Protein AF-A0A969M778-F1 (afdb_monomer_lite)

Secondary structure (DSSP, 8-state):
----------HHHHHHHHHHHHHHHHHHHHHHHHHTTT----HHHHHHHHHH--EEEEEETTEEEEEEPPPPHHHHHHHHHTTPPPPPSEEESSPPPPPPPPPPP----PPP--PPP------------

Foldseek 3Di:
DDPDPPPPCDVVNVVVVVVVVVVVVVVVVLVCQLCVVPNDDDPVVLVVLVVQFDWDWDQDPNWIKTATDDRDPSRVSSCVSNVHDDDDRMDTPDDPDDDPDDDPDPDPPDDDDDDDDDDDDDDDDDDDD

pLDDT: mean 79.68, std 16.2, range [39.97, 97.69]

Structure (mmCIF, N/CA/C/O backbone):
data_AF-A0A969M778-F1
#
_entry.id   AF-A0A969M778-F1
#
loop_
_atom_site.group_PDB
_atom_site.id
_atom_site.type_symbol
_atom_site.label_atom_id
_atom_site.label_alt_id
_atom_site.label_comp_id
_atom_site.label_asym_id
_atom_site.label_entity_id
_atom_site.label_seq_id
_atom_site.pdbx_PDB_ins_code
_atom_site.Cartn_x
_atom_site.Cartn_y
_atom_site.Cartn_z
_atom_site.occupancy
_atom_site.B_iso_or_equiv
_atom_site.auth_seq_id
_atom_site.auth_comp_id
_atom_site.auth_asym_id
_atom_site.auth_atom_id
_atom_site.pdbx_PDB_model_num
ATOM 1 N N . MET A 1 1 ? -42.334 -8.317 34.588 1.00 42.88 1 MET A N 1
ATOM 2 C CA . MET A 1 1 ? -41.652 -7.990 33.316 1.00 42.88 1 MET A CA 1
ATOM 3 C C . MET A 1 1 ? -40.273 -8.629 33.339 1.00 42.88 1 MET A C 1
ATOM 5 O O . MET A 1 1 ? -39.453 -8.240 34.156 1.00 42.88 1 MET A O 1
ATOM 9 N N . ARG A 1 2 ? -40.055 -9.685 32.548 1.00 50.56 2 ARG A N 1
ATOM 10 C CA . ARG A 1 2 ? -38.805 -10.459 32.528 1.00 50.56 2 ARG A CA 1
ATOM 11 C C . ARG A 1 2 ? -38.046 -10.032 31.272 1.00 50.56 2 ARG A C 1
ATOM 13 O O . ARG A 1 2 ? -38.371 -10.489 30.180 1.00 50.56 2 ARG A O 1
ATOM 20 N N . THR A 1 3 ? -37.128 -9.079 31.407 1.00 59.47 3 THR A N 1
ATOM 21 C CA . THR A 1 3 ? -36.218 -8.705 30.321 1.00 59.47 3 THR A CA 1
ATOM 22 C C . THR A 1 3 ? -35.378 -9.936 29.995 1.00 59.47 3 THR A C 1
ATOM 24 O O . THR A 1 3 ? -34.666 -10.459 30.849 1.00 59.47 3 THR A O 1
ATOM 27 N N . ARG A 1 4 ? -35.533 -10.488 28.787 1.00 58.09 4 ARG A N 1
ATOM 28 C CA . ARG A 1 4 ? -34.652 -11.565 28.328 1.00 58.09 4 ARG A CA 1
ATOM 29 C C . ARG A 1 4 ? -33.283 -10.933 28.068 1.00 58.09 4 ARG A C 1
ATOM 31 O O . ARG A 1 4 ? -33.221 -10.012 27.255 1.00 58.09 4 ARG A O 1
ATOM 38 N N . PRO A 1 5 ? -32.210 -11.362 28.748 1.00 60.97 5 PRO A N 1
ATOM 39 C CA . PRO A 1 5 ? -30.891 -10.824 28.471 1.00 60.97 5 PRO A CA 1
ATOM 40 C C . PRO A 1 5 ? -30.470 -11.237 27.056 1.00 60.97 5 PRO A C 1
ATOM 42 O O . PRO A 1 5 ? -30.534 -12.413 26.691 1.00 60.97 5 PRO A O 1
ATOM 45 N N . ILE A 1 6 ? -30.084 -10.256 26.243 1.00 60.16 6 ILE A N 1
ATOM 46 C CA . ILE A 1 6 ? -29.630 -10.464 24.866 1.00 60.16 6 ILE A CA 1
ATOM 47 C C . ILE A 1 6 ? -28.182 -10.969 24.929 1.00 60.16 6 ILE A C 1
ATOM 49 O O . ILE A 1 6 ? -27.234 -10.200 24.816 1.00 60.16 6 ILE A O 1
ATOM 53 N N . PHE A 1 7 ? -27.998 -12.271 25.142 1.00 58.91 7 PHE A N 1
ATOM 54 C CA . PHE A 1 7 ? -26.690 -12.933 25.059 1.00 58.91 7 PHE A CA 1
ATOM 55 C C . PHE A 1 7 ? -26.454 -13.487 23.647 1.00 58.91 7 PHE A C 1
ATOM 57 O O . PHE A 1 7 ? -26.410 -14.698 23.439 1.00 58.91 7 PHE A O 1
ATOM 64 N N . HIS A 1 8 ? -26.344 -12.610 22.645 1.00 58.31 8 HIS A N 1
ATOM 65 C CA . HIS A 1 8 ? -25.980 -13.012 21.271 1.00 58.31 8 HIS A CA 1
ATOM 66 C C . HIS A 1 8 ? -24.636 -12.454 20.799 1.00 58.31 8 HIS A C 1
ATOM 68 O O . HIS A 1 8 ? -24.229 -12.710 19.669 1.00 58.31 8 HIS A O 1
ATOM 74 N N . SER A 1 9 ? -23.904 -11.754 21.666 1.00 64.31 9 SER A N 1
ATOM 75 C CA . SER A 1 9 ? -22.527 -11.380 21.367 1.00 64.31 9 SER A CA 1
ATOM 76 C C . SER A 1 9 ? -21.602 -12.463 21.907 1.00 64.31 9 SER A C 1
ATOM 78 O O . SER A 1 9 ? -21.395 -12.561 23.113 1.00 64.31 9 SER A O 1
ATOM 80 N N . SER A 1 10 ? -21.086 -13.318 21.025 1.00 82.94 10 SER A N 1
ATOM 81 C CA . SER A 1 10 ? -20.023 -14.250 21.402 1.00 82.94 10 SER A CA 1
ATOM 82 C C . SER A 1 10 ? -18.758 -13.468 21.763 1.00 82.94 10 SER A C 1
ATOM 84 O O . SER A 1 10 ? -18.482 -12.420 21.173 1.00 82.94 10 SER A O 1
ATOM 86 N N . ASP A 1 11 ? -17.934 -13.996 22.667 1.00 86.56 11 ASP A N 1
ATOM 87 C CA . ASP A 1 11 ? -16.635 -13.383 22.973 1.00 86.56 11 ASP A CA 1
ATOM 88 C C . ASP A 1 11 ? -15.765 -13.222 21.719 1.00 86.56 11 ASP A C 1
ATOM 90 O O . ASP A 1 11 ? -14.968 -12.293 21.619 1.00 86.56 11 ASP A O 1
ATOM 94 N N . ALA A 1 12 ? -15.925 -14.115 20.738 1.00 88.38 12 ALA A N 1
ATOM 95 C CA . ALA A 1 12 ? -15.250 -14.011 19.453 1.00 88.38 12 ALA A CA 1
ATOM 96 C C . ALA A 1 12 ? -15.676 -12.752 18.679 1.00 88.38 12 ALA A C 1
ATOM 98 O O . ALA A 1 12 ? -14.810 -12.041 18.174 1.00 88.38 12 ALA A O 1
ATOM 99 N N . ALA A 1 13 ? -16.976 -12.439 18.635 1.00 88.25 13 ALA A N 1
ATOM 100 C CA . ALA A 1 13 ? -17.483 -11.220 18.004 1.00 88.25 13 ALA A CA 1
ATOM 101 C C . ALA A 1 13 ? -17.003 -9.956 18.736 1.00 88.25 13 ALA A C 1
ATOM 103 O O . ALA A 1 13 ? -16.597 -8.989 18.095 1.00 88.25 13 ALA A O 1
ATOM 104 N N . ILE A 1 14 ? -16.967 -9.987 20.073 1.00 88.19 14 ILE A N 1
ATOM 105 C CA . ILE A 1 14 ? -16.448 -8.875 20.885 1.00 88.19 14 ILE A CA 1
ATOM 106 C C . ILE A 1 14 ? -14.958 -8.655 20.594 1.00 88.19 14 ILE A C 1
ATOM 108 O O . ILE A 1 14 ? -14.552 -7.533 20.295 1.00 88.19 14 ILE A O 1
ATOM 112 N N . ARG A 1 15 ? -14.144 -9.721 20.609 1.00 94.06 15 ARG A N 1
ATOM 113 C CA . ARG A 1 15 ? -12.711 -9.639 20.283 1.00 94.06 15 ARG A CA 1
ATOM 114 C C . ARG A 1 15 ? -12.470 -9.131 18.865 1.00 94.06 15 ARG A C 1
ATOM 116 O O . ARG A 1 15 ? -11.607 -8.278 18.686 1.00 94.06 15 ARG A O 1
ATOM 123 N N . ALA A 1 16 ? -13.235 -9.609 17.883 1.00 94.06 16 ALA A N 1
ATOM 124 C CA . ALA A 1 16 ? -13.138 -9.137 16.504 1.00 94.06 16 ALA A CA 1
ATOM 125 C C . ALA A 1 16 ? -13.460 -7.640 16.400 1.00 94.06 16 ALA A C 1
ATOM 127 O O . ALA A 1 16 ? -12.710 -6.899 15.777 1.00 94.06 16 ALA A O 1
ATOM 128 N N . ASN A 1 17 ? -14.516 -7.173 17.070 1.00 94.38 17 ASN A N 1
ATOM 129 C CA . ASN A 1 17 ? -14.893 -5.762 17.049 1.00 94.38 17 ASN A CA 1
ATOM 130 C C . ASN A 1 17 ? -13.838 -4.857 17.706 1.00 94.38 17 ASN A C 1
ATOM 132 O O . ASN A 1 17 ? -13.487 -3.816 17.149 1.00 94.38 17 ASN A O 1
ATOM 136 N N . VAL A 1 18 ? -13.313 -5.254 18.871 1.00 96.69 18 VAL A N 1
ATOM 137 C CA . VAL A 1 18 ? -12.237 -4.516 19.555 1.00 96.69 18 VAL A CA 1
ATOM 138 C C . VAL A 1 18 ? -10.985 -4.475 18.683 1.00 96.69 18 VAL A C 1
ATOM 140 O O . VAL A 1 18 ? -10.410 -3.406 18.495 1.00 96.69 18 VAL A O 1
ATOM 143 N N . PHE A 1 19 ? -10.607 -5.611 18.092 1.00 96.50 19 PHE A N 1
ATOM 144 C CA . PHE A 1 19 ? -9.488 -5.691 17.160 1.00 96.50 19 PHE A CA 1
ATOM 145 C C . PHE A 1 19 ? -9.683 -4.771 15.950 1.00 96.50 19 PHE A C 1
ATOM 147 O O . PHE A 1 19 ? -8.804 -3.967 15.661 1.00 96.50 19 PHE A O 1
ATOM 154 N N . CYS A 1 20 ? -10.832 -4.836 15.273 1.00 96.38 20 CYS A N 1
ATOM 155 C CA . CYS A 1 20 ? -11.117 -4.000 14.107 1.00 96.38 20 CYS A CA 1
ATOM 156 C C . CYS A 1 20 ? -11.130 -2.507 14.455 1.00 96.38 20 CYS A C 1
ATOM 158 O O . CYS A 1 20 ? -10.596 -1.706 13.695 1.00 96.38 20 CYS A O 1
ATOM 160 N N . SER A 1 21 ? -11.686 -2.131 15.611 1.00 96.88 21 SER A N 1
ATOM 161 C CA . SER A 1 21 ? -11.695 -0.738 16.076 1.00 96.88 21 SER A CA 1
ATOM 162 C C . SER A 1 21 ? -10.279 -0.239 16.368 1.00 96.88 21 SER A C 1
ATOM 164 O O . SER A 1 21 ? -9.898 0.844 15.934 1.00 96.88 21 SER A O 1
ATOM 166 N N . PHE A 1 22 ? -9.472 -1.051 17.055 1.00 97.69 22 PHE A N 1
ATOM 167 C CA . PHE A 1 22 ? -8.073 -0.732 17.322 1.00 97.69 22 PHE A CA 1
ATOM 168 C C . PHE A 1 22 ? -7.253 -0.629 16.030 1.00 97.69 22 PHE A C 1
ATOM 170 O O . PHE A 1 22 ? -6.516 0.336 15.848 1.00 97.69 22 PHE A O 1
ATOM 177 N N . LEU A 1 23 ? -7.423 -1.578 15.105 1.00 97.12 23 LEU A N 1
ATOM 178 C CA . LEU A 1 23 ? -6.763 -1.563 13.802 1.00 97.12 23 LEU A CA 1
ATOM 179 C C . LEU A 1 23 ? -7.135 -0.310 13.003 1.00 97.12 23 LEU A C 1
AT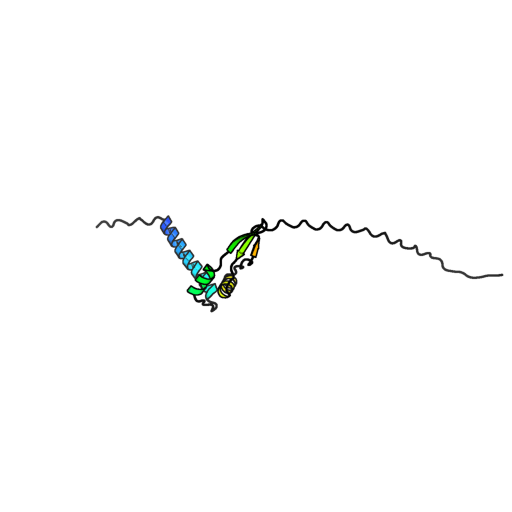OM 181 O O . LEU A 1 23 ? -6.254 0.317 12.424 1.00 97.12 23 LEU A O 1
ATOM 185 N N . ALA A 1 24 ? -8.409 0.088 13.006 1.00 96.50 24 ALA A N 1
ATOM 186 C CA . ALA A 1 24 ? -8.855 1.305 12.336 1.00 96.50 24 ALA A CA 1
ATOM 187 C C . ALA A 1 24 ? -8.185 2.562 12.916 1.00 96.50 24 ALA A C 1
ATOM 189 O O . ALA A 1 24 ? -7.747 3.423 12.155 1.00 96.50 24 ALA A O 1
ATOM 190 N N . LEU A 1 25 ? -8.058 2.653 14.246 1.00 96.56 25 LEU A N 1
ATOM 191 C CA . LEU A 1 25 ? -7.362 3.762 14.909 1.00 96.56 25 LEU A CA 1
ATOM 192 C C . LEU A 1 25 ? -5.863 3.774 14.593 1.00 96.56 25 LEU A C 1
ATOM 194 O O . LEU A 1 25 ? -5.312 4.834 14.308 1.00 96.56 25 LEU A O 1
ATOM 198 N N . LEU A 1 26 ? -5.216 2.608 14.592 1.00 95.25 26 LEU A N 1
ATOM 199 C CA . LEU A 1 26 ? -3.803 2.488 14.240 1.00 95.25 26 LEU A CA 1
ATOM 200 C C . LEU A 1 26 ? -3.558 2.901 12.782 1.00 95.25 26 LEU A C 1
ATOM 202 O O . LEU A 1 26 ? -2.696 3.731 12.517 1.00 95.25 26 LEU A O 1
ATOM 206 N N . MET A 1 27 ? -4.361 2.388 11.843 1.00 92.06 27 MET A N 1
ATOM 207 C CA . MET A 1 27 ? -4.286 2.784 10.433 1.00 92.06 27 MET A CA 1
ATOM 208 C C . MET A 1 27 ? -4.514 4.285 10.258 1.00 92.06 27 MET A C 1
ATOM 210 O O . MET A 1 27 ? -3.857 4.910 9.432 1.00 92.06 27 MET A O 1
ATOM 214 N N . ARG A 1 28 ? -5.430 4.877 11.033 1.00 90.00 28 ARG A N 1
ATOM 215 C CA . ARG A 1 28 ? -5.675 6.316 10.988 1.00 90.00 28 ARG A CA 1
ATOM 216 C C . ARG A 1 28 ? -4.455 7.116 11.440 1.00 90.00 28 ARG A C 1
ATOM 218 O O . ARG A 1 28 ? -4.094 8.052 10.740 1.00 90.00 28 ARG A O 1
ATOM 225 N N . ALA A 1 29 ? -3.824 6.736 12.549 1.00 90.12 29 ALA A N 1
ATOM 226 C CA . ALA A 1 29 ? -2.637 7.416 13.065 1.00 90.12 29 ALA A CA 1
ATOM 227 C C . ALA A 1 29 ? -1.466 7.373 12.068 1.00 90.12 29 ALA A C 1
ATOM 229 O O . ALA A 1 29 ? -0.861 8.405 11.791 1.00 90.12 29 ALA A O 1
ATOM 230 N N . GLU A 1 30 ? -1.210 6.208 11.468 1.00 88.56 30 GLU A N 1
ATOM 231 C CA . GLU A 1 30 ? -0.180 6.041 10.432 1.00 88.56 30 GLU A CA 1
ATOM 232 C C . GLU A 1 30 ? -0.467 6.915 9.203 1.00 88.56 30 GLU A C 1
ATOM 234 O O . GLU A 1 30 ? 0.411 7.610 8.693 1.00 88.56 30 GLU A O 1
ATOM 239 N N . LEU A 1 31 ? -1.720 6.929 8.730 1.00 86.12 31 LEU A N 1
ATOM 240 C CA . LEU A 1 31 ? -2.118 7.800 7.625 1.00 86.12 31 LEU A CA 1
ATOM 241 C C . LEU A 1 31 ? -1.961 9.279 8.005 1.00 86.12 31 LEU A C 1
ATOM 243 O O 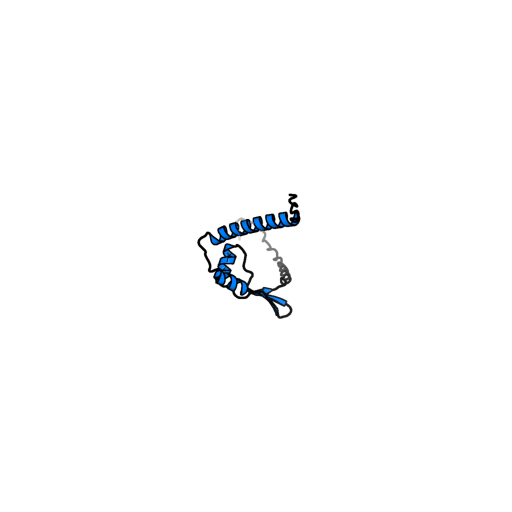. LEU A 1 31 ? -1.422 10.052 7.222 1.00 86.12 31 LEU A O 1
ATOM 247 N N . ASP A 1 32 ? -2.376 9.693 9.198 1.00 86.44 32 ASP A N 1
ATOM 248 C CA . ASP A 1 32 ? -2.218 11.083 9.627 1.00 86.44 32 ASP A CA 1
ATOM 249 C C . ASP A 1 32 ? -0.727 11.488 9.711 1.00 86.44 32 ASP A C 1
ATOM 251 O O . ASP A 1 32 ? -0.400 12.624 9.376 1.00 86.44 32 ASP A O 1
ATOM 255 N N . GLU A 1 33 ? 0.201 10.580 10.035 1.00 85.31 33 GLU A N 1
ATOM 256 C CA . GLU A 1 33 ? 1.650 10.844 9.952 1.00 85.31 33 GLU A CA 1
ATOM 257 C C . GLU A 1 33 ? 2.131 11.005 8.497 1.00 85.31 33 GLU A C 1
ATOM 259 O O . GLU A 1 33 ? 2.858 11.946 8.169 1.00 85.31 33 GLU A O 1
ATOM 264 N N . ILE A 1 34 ? 1.687 10.123 7.597 1.00 83.00 34 ILE A N 1
ATOM 265 C CA . ILE A 1 34 ? 2.067 10.132 6.174 1.00 83.00 34 ILE A CA 1
ATOM 266 C C . ILE A 1 34 ? 1.520 11.372 5.440 1.00 83.00 34 ILE A C 1
ATOM 268 O O . ILE A 1 34 ? 2.215 11.970 4.611 1.00 83.00 34 ILE A O 1
ATOM 272 N N . PHE A 1 35 ? 0.271 11.747 5.724 1.00 80.00 35 PHE A N 1
ATOM 273 C CA . PHE A 1 35 ? -0.481 12.798 5.026 1.00 80.00 35 PHE A CA 1
ATOM 274 C C . PHE A 1 35 ? -0.477 14.147 5.767 1.00 80.00 35 PHE A C 1
ATOM 276 O O . PHE A 1 35 ? -0.697 15.190 5.150 1.00 80.00 35 PHE A O 1
ATOM 283 N N . GLY A 1 36 ? -0.160 14.168 7.065 1.00 71.50 36 GLY A N 1
ATOM 284 C CA . GLY A 1 36 ? -0.116 15.377 7.897 1.00 71.50 36 GLY A CA 1
ATOM 285 C C . GLY A 1 36 ? 0.991 16.370 7.528 1.00 71.50 36 GLY A C 1
ATOM 286 O O . GLY A 1 36 ? 0.925 17.535 7.911 1.00 71.50 36 GLY A O 1
ATOM 287 N N . ALA A 1 37 ? 1.970 15.963 6.714 1.00 68.44 37 ALA A N 1
ATOM 288 C CA . ALA A 1 37 ? 3.064 16.808 6.223 1.00 68.44 37 ALA A CA 1
ATOM 289 C C . ALA A 1 37 ? 2.675 17.738 5.045 1.00 68.44 37 ALA A C 1
ATOM 291 O O . ALA A 1 37 ? 3.525 18.102 4.231 1.00 68.44 37 ALA A O 1
ATOM 292 N N . GLY A 1 38 ? 1.393 18.101 4.915 1.00 73.81 38 GLY A N 1
ATOM 293 C CA . GLY A 1 38 ? 0.894 19.006 3.869 1.00 73.81 38 GLY A CA 1
ATOM 294 C C . GLY A 1 38 ? 0.711 18.364 2.489 1.00 73.81 38 GLY A C 1
ATOM 295 O O . GLY A 1 38 ? 0.504 19.070 1.504 1.00 73.81 38 GLY A O 1
ATOM 296 N N . TRP A 1 39 ? 0.772 17.033 2.400 1.00 82.38 39 TRP A N 1
ATOM 297 C CA . TRP A 1 39 ? 0.477 16.306 1.171 1.00 82.38 39 TRP A CA 1
ATOM 298 C C . TRP A 1 39 ? -0.961 15.799 1.201 1.00 82.38 39 TRP A C 1
ATOM 300 O O . TRP A 1 39 ? -1.276 14.840 1.898 1.00 82.38 39 TRP A O 1
ATOM 310 N N . VAL A 1 40 ? -1.833 16.454 0.437 1.00 81.69 40 VAL A N 1
ATOM 311 C CA . VAL A 1 40 ? -3.258 16.116 0.349 1.00 81.69 40 VAL A CA 1
ATOM 312 C C . VAL A 1 40 ? -3.575 15.759 -1.103 1.00 81.69 40 VAL A C 1
ATOM 314 O O . VAL A 1 40 ? -3.943 16.638 -1.885 1.00 81.69 40 VAL A O 1
ATOM 317 N N . PRO A 1 41 ? -3.364 14.499 -1.525 1.00 82.56 41 PRO A N 1
ATOM 318 C CA . PRO A 1 41 ? -3.720 14.092 -2.875 1.00 82.56 41 PRO A CA 1
ATOM 319 C C . PRO A 1 41 ? -5.240 14.020 -3.030 1.00 82.56 41 PRO A C 1
ATOM 321 O O . PRO A 1 41 ? -5.976 13.741 -2.083 1.00 82.56 41 PRO A O 1
ATOM 324 N N . GLU A 1 42 ? -5.719 14.190 -4.260 1.00 90.19 42 GLU A N 1
ATOM 325 C CA . GLU A 1 42 ? -7.104 13.854 -4.573 1.00 90.19 42 GLU A CA 1
ATOM 326 C C . GLU A 1 42 ? -7.282 12.328 -4.492 1.00 90.19 42 GLU A C 1
ATOM 328 O O . GLU A 1 42 ? -6.713 11.572 -5.286 1.00 90.19 42 GLU A O 1
ATOM 333 N N . TRP A 1 43 ? -8.064 11.863 -3.517 1.00 88.44 43 TRP A N 1
ATOM 334 C CA . TRP A 1 43 ? -8.228 10.437 -3.211 1.00 88.44 43 TRP A CA 1
ATOM 335 C C . TRP A 1 43 ? -8.744 9.597 -4.374 1.00 88.44 43 TRP A C 1
ATOM 337 O O . TRP A 1 43 ? -8.199 8.529 -4.646 1.00 88.44 43 TRP A O 1
ATOM 347 N N . SER A 1 44 ? -9.740 10.087 -5.105 1.00 92.44 44 SER A N 1
ATOM 348 C CA . SER A 1 44 ? -10.258 9.441 -6.316 1.00 92.44 44 SER A CA 1
ATOM 349 C C . SER A 1 44 ? -9.172 9.224 -7.364 1.00 92.44 44 SER A C 1
ATOM 351 O O . SER A 1 44 ? -9.098 8.154 -7.970 1.00 92.44 44 SER A O 1
ATOM 353 N N . VAL A 1 45 ? -8.312 10.223 -7.571 1.00 91.56 45 VAL A N 1
ATOM 354 C CA . VAL A 1 45 ? -7.200 10.122 -8.519 1.00 91.56 45 VAL A CA 1
ATOM 355 C C . VAL A 1 45 ? -6.170 9.130 -8.012 1.00 91.56 45 VAL A C 1
ATOM 357 O O . VAL A 1 45 ? -5.799 8.237 -8.765 1.00 91.56 45 VAL A O 1
ATOM 360 N N . LEU A 1 46 ? -5.734 9.232 -6.753 1.00 91.25 46 LEU A N 1
ATOM 361 C CA . LEU A 1 46 ? -4.707 8.327 -6.240 1.00 91.25 46 LEU A CA 1
ATOM 362 C C . LEU A 1 46 ? -5.161 6.866 -6.284 1.00 91.25 46 LEU A C 1
ATOM 364 O O . LEU A 1 46 ? -4.396 6.017 -6.731 1.00 91.25 46 LEU A O 1
ATOM 368 N N . LEU A 1 47 ? -6.400 6.576 -5.879 1.00 92.75 47 LEU A N 1
ATOM 369 C CA . LEU A 1 47 ? -6.960 5.225 -5.947 1.00 92.75 47 LEU A CA 1
ATOM 370 C C . LEU A 1 47 ? -6.984 4.700 -7.383 1.00 92.75 47 LEU A C 1
ATOM 372 O O . LEU A 1 47 ? -6.582 3.567 -7.629 1.00 92.75 47 LEU A O 1
ATOM 376 N N . ARG A 1 48 ? -7.383 5.536 -8.347 1.00 94.69 48 ARG A N 1
ATOM 377 C CA . ARG A 1 48 ? -7.366 5.169 -9.767 1.00 94.69 48 ARG A CA 1
ATOM 378 C C . ARG A 1 48 ? -5.951 4.919 -10.286 1.00 94.69 48 ARG A C 1
ATOM 380 O O . ARG A 1 48 ? -5.742 3.988 -11.056 1.00 94.69 48 ARG A O 1
ATOM 387 N N . GLU A 1 49 ? -4.980 5.740 -9.899 1.00 93.88 49 GLU A N 1
ATOM 388 C CA . GLU A 1 49 ? -3.589 5.546 -10.316 1.00 93.88 49 GLU A CA 1
ATOM 389 C C . GLU A 1 49 ? -2.951 4.312 -9.664 1.00 93.88 49 GLU A C 1
ATOM 391 O O . GLU A 1 49 ? -2.147 3.633 -10.300 1.00 93.88 49 GLU A O 1
ATOM 396 N N . LEU A 1 50 ? -3.340 3.977 -8.431 1.00 93.75 50 LEU A N 1
ATOM 397 C CA . LEU A 1 50 ? -2.955 2.723 -7.785 1.00 93.75 50 LEU A CA 1
ATOM 398 C C . LEU A 1 50 ? -3.582 1.507 -8.469 1.00 93.75 50 LEU A C 1
ATOM 400 O O . LEU A 1 50 ? -2.892 0.516 -8.665 1.00 93.75 50 LEU A O 1
ATOM 404 N N . ASP A 1 51 ? -4.844 1.584 -8.889 1.00 94.56 51 ASP A N 1
ATOM 405 C CA . ASP A 1 51 ? -5.508 0.496 -9.621 1.00 94.56 51 ASP A CA 1
ATOM 406 C C . ASP A 1 51 ? -4.870 0.247 -11.003 1.00 94.56 51 ASP A C 1
ATOM 408 O O . ASP A 1 51 ? -4.716 -0.888 -11.459 1.00 94.56 51 ASP A O 1
ATOM 412 N N . ARG A 1 52 ? -4.390 1.320 -11.648 1.00 93.25 52 ARG A N 1
ATOM 413 C CA . ARG A 1 52 ? -3.589 1.254 -12.883 1.00 93.25 52 ARG A CA 1
ATOM 414 C C . ARG A 1 52 ? -2.190 0.680 -12.668 1.00 93.25 52 ARG A C 1
ATOM 416 O O . ARG A 1 52 ? -1.568 0.218 -13.632 1.00 93.25 52 ARG A O 1
ATOM 423 N N . LEU A 1 53 ? -1.671 0.718 -11.440 1.00 95.00 53 LEU A N 1
ATOM 424 C CA . LEU A 1 53 ? -0.379 0.142 -11.092 1.00 95.00 53 LEU A CA 1
ATOM 425 C C . LEU A 1 53 ? -0.503 -1.383 -11.007 1.00 95.00 53 LEU A C 1
ATOM 427 O O . LEU A 1 53 ? -0.843 -1.954 -9.976 1.00 95.00 53 LEU A O 1
ATOM 431 N N . GLN A 1 54 ? -0.166 -2.061 -12.095 1.00 93.94 54 GLN A N 1
ATOM 432 C CA . GLN A 1 54 ? -0.307 -3.505 -12.224 1.00 93.94 54 GLN A CA 1
ATOM 433 C C . GLN A 1 54 ? 1.035 -4.149 -12.550 1.00 93.94 54 GLN A C 1
ATOM 435 O O . GLN A 1 54 ? 1.927 -3.520 -13.119 1.00 93.94 54 GLN A O 1
ATOM 440 N N . GLN A 1 55 ? 1.181 -5.425 -12.196 1.00 93.94 55 GLN A N 1
ATOM 441 C CA . GLN A 1 55 ? 2.339 -6.239 -12.553 1.00 93.94 55 GLN A CA 1
ATOM 442 C C . GLN A 1 55 ? 1.866 -7.436 -13.377 1.00 93.94 55 GLN A C 1
ATOM 444 O O . GLN A 1 55 ? 1.105 -8.271 -12.896 1.00 93.94 55 GLN A O 1
ATOM 449 N N . VAL A 1 56 ? 2.347 -7.533 -14.611 1.00 93.88 56 VAL A N 1
ATOM 450 C CA . VAL A 1 56 ? 2.015 -8.602 -15.553 1.00 93.88 56 VAL A CA 1
ATOM 451 C C . VAL A 1 56 ? 3.169 -9.595 -15.615 1.00 93.88 56 VAL A C 1
ATOM 453 O O . VAL A 1 56 ? 4.340 -9.208 -15.653 1.00 93.88 56 VAL A O 1
ATOM 456 N N . ARG A 1 57 ? 2.843 -10.891 -15.631 1.00 93.44 57 ARG A N 1
ATOM 457 C CA . ARG A 1 57 ? 3.816 -11.957 -15.881 1.00 93.44 57 ARG A CA 1
ATOM 458 C C . ARG A 1 57 ? 3.860 -12.255 -17.375 1.00 93.44 57 ARG A C 1
ATOM 460 O O . ARG A 1 57 ? 2.844 -12.603 -17.965 1.00 93.44 57 ARG A O 1
ATOM 467 N N . LEU A 1 58 ? 5.037 -12.133 -17.974 1.00 93.12 58 LEU A N 1
ATOM 468 C CA . LEU A 1 58 ? 5.280 -12.384 -19.390 1.00 93.12 58 LEU A CA 1
ATOM 469 C C . LEU A 1 58 ? 6.266 -13.539 -19.542 1.00 93.12 58 LEU A C 1
ATOM 471 O O . LEU A 1 58 ? 7.286 -13.582 -18.855 1.00 93.12 58 LEU A O 1
ATOM 475 N N . ARG A 1 59 ? 5.993 -14.457 -20.468 1.00 90.88 59 ARG A N 1
ATOM 476 C CA . ARG A 1 59 ? 6.941 -15.505 -20.854 1.00 90.88 59 ARG A CA 1
ATOM 477 C C . ARG A 1 59 ? 7.761 -15.009 -22.039 1.00 90.88 59 ARG A C 1
ATOM 479 O O . ARG A 1 59 ? 7.198 -14.718 -23.089 1.00 90.88 59 ARG A O 1
ATOM 486 N N . HIS A 1 60 ? 9.080 -14.928 -21.896 1.00 87.38 60 HIS A N 1
ATOM 487 C CA . HIS A 1 60 ? 9.967 -14.548 -22.996 1.00 87.38 60 HIS A CA 1
ATOM 488 C C . HIS A 1 60 ? 11.274 -15.342 -22.933 1.00 87.38 60 HIS A C 1
ATOM 490 O O . HIS A 1 60 ? 11.965 -15.315 -21.917 1.00 87.38 60 HIS A O 1
ATOM 496 N N . ARG A 1 61 ? 11.623 -16.029 -24.034 1.00 81.94 61 ARG A N 1
ATOM 497 C CA . ARG A 1 61 ? 12.860 -16.829 -24.171 1.00 81.94 61 ARG A CA 1
ATOM 498 C C . ARG A 1 61 ? 13.097 -17.777 -22.990 1.00 81.94 61 ARG A C 1
ATOM 500 O O . ARG A 1 61 ? 14.145 -17.739 -22.361 1.00 81.94 61 ARG A O 1
ATOM 507 N N . GLU A 1 62 ? 12.076 -18.567 -22.662 1.00 85.25 62 GLU A N 1
ATOM 508 C CA . GLU A 1 62 ? 12.090 -19.538 -21.556 1.00 85.25 62 GLU A CA 1
ATOM 509 C C . GLU A 1 62 ? 12.320 -18.959 -20.145 1.00 85.25 62 GLU A C 1
ATOM 511 O O . GLU A 1 62 ? 12.464 -19.707 -19.172 1.00 85.25 62 GLU A O 1
ATOM 516 N N . VAL A 1 63 ? 12.255 -17.636 -19.993 1.00 88.06 63 VAL A N 1
ATOM 517 C CA . VAL A 1 63 ? 12.322 -16.955 -18.701 1.00 88.06 63 VAL A CA 1
ATOM 518 C C . VAL A 1 63 ? 11.013 -16.221 -18.447 1.00 88.06 63 VAL A C 1
ATOM 520 O O . VAL A 1 63 ? 10.432 -15.600 -19.341 1.00 88.06 63 VAL A O 1
ATOM 523 N N . ASP A 1 64 ? 10.540 -16.301 -17.207 1.00 92.00 64 ASP A N 1
ATOM 524 C CA . ASP A 1 64 ? 9.391 -15.524 -16.763 1.00 92.00 64 ASP A CA 1
ATOM 525 C C . ASP A 1 64 ? 9.849 -14.143 -16.331 1.00 92.00 64 ASP A C 1
ATOM 527 O O . ASP A 1 64 ? 10.763 -13.996 -15.519 1.00 92.00 64 ASP A O 1
ATOM 531 N N . TRP A 1 65 ? 9.178 -13.134 -16.855 1.00 93.12 65 TRP A N 1
ATOM 532 C CA . TRP A 1 65 ? 9.397 -11.737 -16.541 1.00 93.12 65 TRP A CA 1
ATOM 533 C C . TRP A 1 65 ? 8.193 -11.190 -15.795 1.00 93.12 65 TRP A C 1
ATOM 535 O O . TRP A 1 65 ? 7.052 -11.492 -16.126 1.00 93.12 65 TRP A O 1
ATOM 545 N N . LEU A 1 66 ? 8.457 -10.367 -14.792 1.00 94.56 66 LEU A N 1
ATOM 546 C CA . LEU A 1 66 ? 7.476 -9.524 -14.135 1.00 94.56 66 LEU A CA 1
ATOM 547 C C . LEU A 1 66 ? 7.690 -8.109 -14.652 1.00 94.56 66 LEU A C 1
ATOM 549 O O . LEU A 1 66 ? 8.755 -7.523 -14.438 1.00 94.56 66 LEU A O 1
ATOM 553 N N . VAL A 1 67 ? 6.688 -7.584 -15.348 1.00 94.56 67 VAL A N 1
ATOM 554 C CA . VAL A 1 67 ? 6.700 -6.232 -15.898 1.00 94.56 67 VAL A CA 1
ATOM 555 C C . VAL A 1 67 ? 5.591 -5.429 -15.243 1.00 94.56 67 VAL A C 1
ATOM 557 O O . VAL A 1 67 ? 4.426 -5.811 -15.286 1.00 94.56 67 VAL A O 1
ATOM 560 N N . ARG A 1 68 ? 5.966 -4.324 -14.609 1.00 94.81 68 ARG A N 1
ATOM 561 C CA . ARG A 1 68 ? 5.047 -3.373 -13.992 1.00 94.81 68 ARG A CA 1
ATOM 562 C C . ARG A 1 68 ? 4.632 -2.310 -15.014 1.00 94.81 68 ARG A C 1
ATOM 564 O O . ARG A 1 68 ? 5.458 -1.885 -15.826 1.00 94.81 68 ARG A O 1
ATOM 571 N N . THR A 1 69 ? 3.380 -1.864 -14.955 1.00 94.50 69 THR A N 1
ATOM 572 C CA . THR A 1 69 ? 2.913 -0.660 -15.662 1.00 94.50 69 THR A CA 1
ATOM 573 C C . THR A 1 69 ? 3.651 0.582 -15.160 1.00 94.50 69 THR A C 1
ATOM 575 O O . THR A 1 69 ? 4.355 0.534 -14.150 1.00 94.50 69 THR A O 1
ATOM 578 N N . ASP A 1 70 ? 3.548 1.704 -15.871 1.00 93.12 70 ASP A N 1
ATOM 579 C CA . ASP A 1 70 ? 4.164 2.950 -15.414 1.00 93.12 70 ASP A CA 1
ATOM 580 C C . ASP A 1 70 ? 3.572 3.424 -14.087 1.00 93.12 70 ASP A C 1
ATOM 582 O O . ASP A 1 70 ? 2.367 3.347 -13.870 1.00 93.12 70 ASP A O 1
ATOM 586 N N . ALA A 1 71 ? 4.433 3.907 -13.184 1.00 92.94 71 ALA A N 1
ATOM 587 C CA . ALA A 1 71 ? 3.954 4.594 -11.988 1.00 92.94 71 ALA A CA 1
ATOM 588 C C . ALA A 1 71 ? 3.836 6.075 -12.305 1.00 92.94 71 ALA A C 1
ATOM 590 O O . ALA A 1 71 ? 4.784 6.687 -12.798 1.00 92.94 71 ALA A O 1
ATOM 591 N N . THR A 1 72 ? 2.687 6.652 -11.982 1.00 93.44 72 THR A N 1
ATOM 592 C CA . THR A 1 72 ? 2.524 8.099 -12.031 1.00 93.44 72 THR A CA 1
ATOM 593 C C . THR A 1 72 ? 3.334 8.777 -10.921 1.00 93.44 72 THR A C 1
ATOM 595 O O . THR A 1 72 ? 3.721 8.128 -9.938 1.00 93.44 72 THR A O 1
ATOM 598 N N . PRO A 1 73 ? 3.592 10.092 -11.034 1.00 90.38 73 PRO A N 1
ATOM 599 C CA . PRO A 1 73 ? 4.267 10.846 -9.981 1.00 90.38 73 PRO A CA 1
ATOM 600 C C . PRO A 1 73 ? 3.562 10.733 -8.623 1.00 90.38 73 PRO A C 1
ATOM 602 O O . PRO A 1 73 ? 4.232 10.554 -7.614 1.00 90.38 73 PRO A O 1
ATOM 605 N N . ALA A 1 74 ? 2.223 10.735 -8.603 1.00 89.31 74 ALA A N 1
ATOM 606 C CA . ALA A 1 74 ? 1.432 10.595 -7.378 1.00 89.31 74 ALA A CA 1
ATOM 607 C C . ALA A 1 74 ? 1.654 9.243 -6.677 1.00 89.31 74 ALA A C 1
ATOM 609 O O . ALA A 1 74 ? 1.826 9.191 -5.463 1.00 89.31 74 ALA A O 1
ATOM 610 N N . VAL A 1 75 ? 1.702 8.149 -7.444 1.00 92.75 75 VAL A N 1
ATOM 611 C CA . VAL A 1 75 ? 1.990 6.804 -6.918 1.00 92.75 75 VAL A CA 1
ATOM 612 C C . VAL A 1 75 ? 3.438 6.704 -6.443 1.00 92.75 75 VAL A C 1
ATOM 614 O O . VAL A 1 75 ? 3.710 6.114 -5.404 1.00 92.75 75 VAL A O 1
ATOM 617 N N . THR A 1 76 ? 4.377 7.300 -7.175 1.00 91.94 76 THR A N 1
ATOM 618 C CA . THR A 1 76 ? 5.794 7.300 -6.786 1.00 91.94 76 THR A CA 1
ATOM 619 C C . THR A 1 76 ? 6.014 8.076 -5.484 1.00 91.94 76 THR A C 1
ATOM 621 O O . THR A 1 76 ? 6.707 7.582 -4.595 1.00 91.94 76 THR A O 1
ATOM 624 N N . ASP A 1 77 ? 5.383 9.246 -5.344 1.00 89.94 77 ASP A N 1
ATOM 625 C CA . ASP A 1 77 ? 5.437 10.055 -4.122 1.00 89.94 77 ASP A CA 1
ATOM 626 C C . ASP A 1 77 ? 4.779 9.326 -2.941 1.00 89.94 77 ASP A C 1
ATOM 628 O O . ASP A 1 77 ? 5.356 9.276 -1.857 1.00 89.94 77 ASP A O 1
ATOM 632 N N . LEU A 1 78 ? 3.640 8.650 -3.165 1.00 90.62 78 LEU A N 1
ATOM 633 C CA . LEU A 1 78 ? 3.027 7.788 -2.150 1.00 90.62 78 LEU A CA 1
ATOM 634 C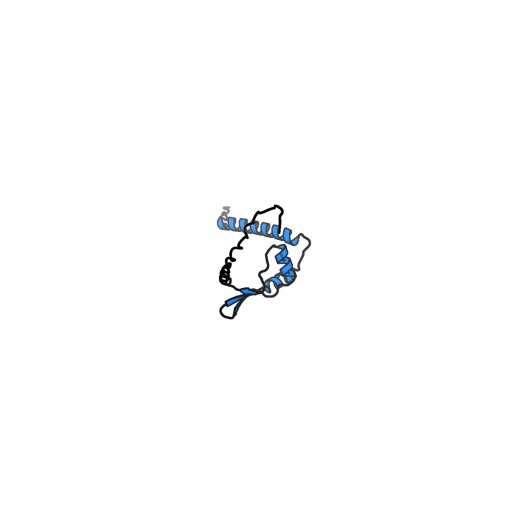 C . LEU A 1 78 ? 4.018 6.729 -1.657 1.00 90.62 78 LEU A C 1
ATOM 636 O O . LEU A 1 78 ? 4.267 6.657 -0.460 1.00 90.62 78 LEU A O 1
ATOM 640 N N . PHE A 1 79 ? 4.588 5.927 -2.565 1.00 91.81 79 PHE A N 1
ATOM 641 C CA . PHE A 1 79 ? 5.522 4.842 -2.232 1.00 91.81 79 PHE A CA 1
ATOM 642 C C . PHE A 1 79 ? 6.734 5.353 -1.446 1.00 91.81 79 PHE A C 1
ATOM 644 O O . PHE A 1 79 ? 7.143 4.731 -0.466 1.00 91.81 79 PHE A O 1
ATOM 651 N N . HIS A 1 80 ? 7.264 6.518 -1.825 1.00 89.56 80 HIS A N 1
ATOM 652 C CA . HIS A 1 80 ? 8.340 7.175 -1.094 1.00 89.56 80 HIS A CA 1
ATOM 653 C C . HIS A 1 80 ? 7.921 7.555 0.337 1.00 89.56 80 HIS A C 1
ATOM 655 O O . HIS A 1 80 ? 8.634 7.232 1.289 1.00 89.56 80 HIS A O 1
ATOM 661 N N . ARG A 1 81 ? 6.748 8.177 0.511 1.00 88.56 81 ARG A N 1
ATOM 662 C CA . ARG A 1 81 ? 6.233 8.593 1.828 1.00 88.56 81 ARG A CA 1
ATOM 663 C C . ARG A 1 81 ? 5.919 7.414 2.741 1.00 88.56 81 ARG A C 1
ATOM 665 O O . ARG A 1 81 ? 6.287 7.450 3.909 1.00 88.56 81 ARG A O 1
ATOM 672 N N . VAL A 1 82 ? 5.329 6.346 2.201 1.00 88.31 82 VAL A N 1
ATOM 673 C CA . VAL A 1 82 ? 5.083 5.102 2.953 1.00 88.31 82 VAL A CA 1
ATOM 674 C C . VAL A 1 82 ? 6.346 4.248 3.125 1.00 88.31 82 VAL A C 1
ATOM 676 O O . VAL A 1 82 ? 6.283 3.164 3.696 1.00 88.31 82 VAL A O 1
ATOM 679 N N . ARG A 1 83 ? 7.502 4.719 2.629 1.00 89.12 83 ARG A N 1
ATOM 680 C CA . ARG A 1 83 ? 8.806 4.035 2.688 1.00 89.12 83 ARG A CA 1
ATOM 681 C C . ARG A 1 83 ? 8.788 2.630 2.077 1.00 89.12 83 ARG A C 1
ATOM 683 O O . ARG A 1 83 ? 9.558 1.757 2.475 1.00 89.12 83 ARG A O 1
ATOM 690 N N . ILE A 1 84 ? 7.940 2.415 1.073 1.00 91.00 84 ILE A N 1
ATOM 691 C CA . ILE A 1 84 ? 7.873 1.170 0.308 1.00 91.00 84 ILE A CA 1
ATOM 692 C C . ILE A 1 84 ? 8.645 1.366 -0.994 1.00 91.00 84 ILE A C 1
ATOM 694 O O . ILE A 1 84 ? 8.340 2.241 -1.802 1.00 91.00 84 ILE A O 1
ATOM 698 N N . ALA A 1 85 ? 9.640 0.513 -1.232 1.00 91.94 85 ALA A N 1
ATOM 699 C CA . ALA A 1 85 ? 10.375 0.531 -2.488 1.00 91.94 85 ALA A CA 1
ATOM 700 C C . ALA A 1 85 ? 9.474 0.067 -3.640 1.00 91.94 85 ALA A C 1
ATOM 702 O O . ALA A 1 85 ? 8.945 -1.048 -3.631 1.00 91.94 85 ALA A O 1
ATOM 703 N N . LEU A 1 86 ? 9.335 0.907 -4.664 1.00 91.25 86 LEU A N 1
ATOM 704 C CA . LEU A 1 86 ? 8.627 0.527 -5.876 1.00 91.25 86 LEU A CA 1
ATOM 705 C C . LEU A 1 86 ? 9.437 -0.549 -6.625 1.00 91.25 86 LEU A C 1
ATOM 707 O O . LEU A 1 86 ? 10.617 -0.326 -6.918 1.00 91.25 86 LEU A O 1
ATOM 711 N N . PRO A 1 87 ? 8.845 -1.709 -6.966 1.00 88.31 87 PRO A N 1
ATOM 712 C CA . PRO A 1 87 ? 9.562 -2.745 -7.694 1.00 88.31 87 PRO A CA 1
ATOM 713 C C . PRO A 1 87 ? 10.095 -2.235 -9.044 1.00 88.31 87 PRO A C 1
ATOM 715 O O . PRO A 1 87 ? 9.429 -1.413 -9.696 1.00 88.31 87 PRO A O 1
ATOM 718 N N . PRO A 1 88 ? 11.252 -2.752 -9.510 1.00 90.81 88 PRO A N 1
ATOM 719 C CA . PRO A 1 88 ? 11.781 -2.434 -10.830 1.00 90.81 88 PRO A CA 1
ATOM 720 C C . PRO A 1 88 ? 10.730 -2.652 -11.917 1.00 90.81 88 PRO A C 1
ATOM 722 O O . PRO A 1 88 ? 9.949 -3.602 -11.849 1.00 90.81 88 PRO A O 1
ATOM 725 N N . ARG A 1 89 ? 10.736 -1.793 -12.942 1.00 93.19 89 ARG A N 1
ATOM 726 C CA . ARG A 1 89 ? 9.742 -1.845 -14.024 1.00 93.19 89 ARG A CA 1
ATOM 727 C C . ARG A 1 89 ? 9.724 -3.193 -14.741 1.00 93.19 89 ARG A C 1
ATOM 729 O O . ARG A 1 89 ? 8.658 -3.671 -15.098 1.00 93.19 89 ARG A O 1
ATOM 736 N N . ALA A 1 90 ? 10.885 -3.808 -14.931 1.00 92.94 90 ALA A N 1
ATOM 737 C CA . ALA A 1 90 ? 11.005 -5.156 -15.457 1.00 92.94 90 ALA A CA 1
ATOM 738 C C . ALA A 1 90 ? 12.039 -5.926 -14.637 1.00 92.94 90 ALA A C 1
ATOM 740 O O . ALA A 1 90 ? 13.146 -5.439 -14.404 1.00 92.94 90 ALA A O 1
ATOM 741 N N . ARG A 1 91 ? 11.684 -7.135 -14.205 1.00 92.06 91 ARG A N 1
ATOM 742 C CA . ARG A 1 91 ? 12.600 -8.069 -13.539 1.00 92.06 91 ARG A CA 1
ATOM 743 C C . ARG A 1 91 ? 12.262 -9.504 -13.908 1.00 92.06 91 ARG A C 1
ATOM 745 O O . ARG A 1 91 ? 11.115 -9.808 -14.219 1.00 92.06 91 ARG A O 1
ATOM 752 N N . GLN A 1 92 ? 13.241 -10.394 -13.838 1.00 90.62 92 GLN A N 1
ATOM 753 C CA . GLN A 1 92 ? 12.976 -11.826 -13.965 1.00 90.62 92 GLN A CA 1
ATOM 754 C C . GLN A 1 92 ? 12.233 -12.318 -12.715 1.00 90.62 92 GLN A C 1
ATOM 756 O O . GLN A 1 92 ? 12.539 -11.894 -11.600 1.00 90.62 92 GLN A O 1
ATOM 761 N N . ALA A 1 93 ? 11.236 -13.183 -12.900 1.00 84.31 93 ALA A N 1
ATOM 762 C CA . ALA A 1 93 ? 10.446 -13.756 -11.811 1.00 84.31 93 ALA A CA 1
ATOM 763 C C . ALA A 1 93 ? 11.274 -14.738 -10.968 1.00 84.31 93 ALA A C 1
ATOM 765 O O . ALA A 1 93 ? 11.099 -14.813 -9.755 1.00 84.31 93 ALA A O 1
ATOM 766 N N . LYS A 1 94 ? 12.200 -15.459 -11.614 1.00 81.12 94 LYS A N 1
ATOM 767 C CA . LYS A 1 94 ? 13.247 -16.244 -10.957 1.00 81.12 94 LYS A CA 1
ATOM 768 C C . LYS A 1 94 ? 14.549 -15.430 -11.000 1.00 81.12 94 LYS A C 1
ATOM 770 O O . LYS A 1 94 ? 14.872 -14.917 -12.072 1.00 81.12 94 LYS A O 1
ATOM 775 N N . PRO A 1 95 ? 15.306 -15.308 -9.896 1.00 67.88 95 PRO A N 1
ATOM 776 C CA . PRO A 1 95 ? 16.662 -14.776 -9.957 1.00 67.88 95 PRO A CA 1
ATOM 777 C C . PRO A 1 95 ? 17.488 -15.586 -10.972 1.00 67.88 95 PRO A C 1
ATOM 779 O O . PRO A 1 95 ? 17.376 -16.817 -10.970 1.00 67.88 95 PRO A O 1
ATOM 782 N N . PRO A 1 96 ? 18.286 -14.945 -11.845 1.00 65.62 96 PRO A N 1
ATOM 783 C CA . PRO A 1 96 ? 19.182 -15.675 -12.732 1.00 65.62 96 PRO A CA 1
ATOM 784 C C . PRO A 1 96 ? 20.135 -16.526 -11.891 1.00 65.62 96 PRO A C 1
ATOM 786 O O . PRO A 1 96 ? 20.616 -16.064 -10.852 1.00 65.62 96 PRO A O 1
ATOM 789 N N . ASP A 1 97 ? 20.399 -17.760 -12.327 1.00 71.38 97 ASP A N 1
ATOM 790 C CA . ASP A 1 97 ? 21.353 -18.621 -11.631 1.00 71.38 97 ASP A CA 1
ATOM 791 C C . ASP A 1 97 ? 22.707 -17.883 -11.537 1.00 71.38 97 ASP A C 1
ATOM 793 O O . ASP A 1 97 ? 23.114 -17.213 -12.501 1.00 71.38 97 ASP A O 1
ATOM 797 N N . PRO A 1 98 ? 23.391 -17.921 -10.377 1.00 74.88 98 PRO A N 1
ATOM 798 C CA . PRO A 1 98 ? 24.612 -17.157 -10.174 1.00 74.88 98 PRO A CA 1
ATOM 799 C C . PRO A 1 98 ? 25.631 -17.510 -11.259 1.00 74.88 98 PRO A C 1
ATOM 801 O O . PRO A 1 98 ? 25.966 -18.679 -11.458 1.00 74.88 98 PRO A O 1
ATOM 804 N N . LYS A 1 99 ? 26.124 -16.489 -11.977 1.00 72.69 99 LYS A N 1
ATOM 805 C CA . LYS A 1 99 ? 27.163 -16.679 -12.996 1.00 72.69 99 LYS A CA 1
ATOM 806 C C . LYS A 1 99 ? 28.363 -17.381 -12.345 1.00 72.69 99 LYS A C 1
ATOM 808 O O . LYS A 1 99 ? 28.841 -16.888 -11.320 1.00 72.69 99 LYS A O 1
ATOM 813 N N . PRO A 1 100 ? 28.874 -18.486 -12.919 1.00 71.00 100 PRO A N 1
ATOM 814 C CA . PRO A 1 100 ? 30.052 -19.145 -12.376 1.00 71.00 100 PRO A CA 1
ATOM 815 C C . PRO A 1 100 ? 31.211 -18.146 -12.340 1.00 71.00 100 PRO A C 1
ATOM 817 O O . PRO A 1 100 ? 31.471 -17.447 -13.323 1.00 71.00 100 PRO A O 1
ATOM 820 N N . ALA A 1 101 ? 31.869 -18.047 -11.182 1.00 76.38 101 ALA A N 1
ATOM 821 C CA . ALA A 1 101 ? 32.970 -17.118 -10.975 1.00 76.38 101 ALA A CA 1
ATOM 822 C C . ALA A 1 101 ? 34.060 -17.330 -12.044 1.00 76.38 101 ALA A C 1
ATOM 824 O O . ALA A 1 101 ? 34.362 -18.480 -12.391 1.00 76.38 101 ALA A O 1
ATOM 825 N N . PRO A 1 102 ? 34.673 -16.254 -12.573 1.00 73.88 102 PRO A N 1
ATOM 826 C CA . PRO A 1 102 ? 35.798 -16.400 -13.482 1.00 73.88 102 PRO A CA 1
ATOM 827 C C . PRO A 1 102 ? 36.909 -17.179 -12.773 1.00 73.88 102 PRO A C 1
ATOM 829 O O . PRO A 1 102 ? 37.312 -16.835 -11.660 1.00 73.88 102 PRO A O 1
ATOM 832 N N . LYS A 1 103 ? 37.382 -18.259 -13.410 1.00 68.31 103 LYS A N 1
ATOM 833 C CA . LYS A 1 103 ? 38.481 -19.078 -12.882 1.00 68.31 103 LYS A CA 1
ATOM 834 C C . LYS A 1 103 ? 39.677 -18.157 -12.604 1.00 68.31 103 LYS A C 1
ATOM 836 O O . LYS A 1 103 ? 40.022 -17.366 -13.487 1.00 68.31 103 LYS A O 1
ATOM 841 N N . PRO A 1 104 ? 40.308 -18.227 -11.417 1.00 67.62 104 PRO A N 1
ATOM 842 C CA . PRO A 1 104 ? 41.426 -17.354 -11.102 1.00 67.62 104 PRO A CA 1
ATOM 843 C C . PRO A 1 104 ? 42.525 -17.563 -12.143 1.00 67.62 104 PRO A C 1
ATOM 845 O O . PRO A 1 104 ? 42.978 -18.688 -12.366 1.00 67.62 104 PRO A O 1
ATOM 848 N N . ALA A 1 105 ? 42.933 -16.477 -12.802 1.00 69.38 105 ALA A N 1
ATOM 849 C CA . ALA A 1 105 ? 44.046 -16.508 -13.734 1.00 69.38 105 ALA A CA 1
ATOM 850 C C . ALA A 1 105 ? 45.287 -16.993 -12.975 1.00 69.38 105 ALA A C 1
ATOM 852 O O . ALA A 1 105 ? 45.718 -16.365 -12.005 1.00 69.38 105 ALA A O 1
ATOM 853 N N . LEU A 1 106 ? 45.838 -18.134 -13.396 1.00 67.94 106 LEU A N 1
ATOM 854 C CA . LEU A 1 106 ? 47.091 -18.670 -12.875 1.00 67.94 106 LEU A CA 1
ATOM 855 C C . LEU A 1 106 ? 48.152 -17.566 -12.955 1.00 67.94 106 LEU A C 1
ATOM 857 O O . LEU A 1 106 ? 48.604 -17.205 -14.043 1.00 67.94 106 LEU A O 1
ATOM 861 N N . LYS A 1 107 ? 48.545 -17.009 -11.801 1.00 64.06 107 LYS A N 1
ATOM 862 C CA . LYS A 1 107 ? 49.675 -16.080 -11.718 1.00 64.06 107 LYS A CA 1
ATOM 863 C C . LYS A 1 107 ? 50.900 -16.822 -12.250 1.00 64.06 107 LYS A C 1
ATOM 865 O O . LYS A 1 107 ? 51.417 -17.711 -11.572 1.00 64.06 107 LYS A O 1
ATOM 870 N N . ARG A 1 108 ? 51.361 -16.479 -13.461 1.00 64.88 108 ARG A N 1
ATOM 871 C CA . ARG A 1 108 ? 52.654 -16.942 -13.988 1.00 64.88 108 ARG A CA 1
ATOM 872 C C . ARG A 1 108 ? 53.707 -16.530 -12.964 1.00 64.88 108 ARG A C 1
ATOM 874 O O . ARG A 1 108 ? 54.000 -15.344 -12.828 1.00 64.88 108 ARG A O 1
ATOM 881 N N . ARG A 1 109 ? 54.216 -17.497 -12.195 1.00 62.03 109 ARG A N 1
ATOM 882 C CA . ARG A 1 109 ? 55.317 -17.284 -11.253 1.00 62.03 109 ARG A CA 1
ATOM 883 C C . ARG A 1 109 ? 56.485 -16.714 -12.052 1.00 62.03 109 ARG A C 1
ATOM 885 O O . ARG A 1 109 ? 57.054 -17.400 -12.898 1.00 62.03 109 ARG A O 1
ATOM 892 N N . GLY A 1 110 ? 56.767 -15.432 -11.839 1.00 60.97 110 GLY A N 1
ATOM 893 C CA . GLY A 1 110 ? 57.882 -14.744 -12.472 1.00 60.97 110 GLY A CA 1
ATOM 894 C C . GLY A 1 110 ? 59.194 -15.447 -12.136 1.00 60.97 110 GLY A C 1
ATOM 895 O O . GLY A 1 110 ? 59.411 -15.872 -11.002 1.00 60.97 110 GLY A O 1
ATOM 896 N N . ARG A 1 111 ? 60.050 -15.584 -13.151 1.00 60.59 111 ARG A N 1
ATOM 897 C CA . ARG A 1 111 ? 61.410 -16.124 -13.059 1.00 60.59 111 ARG A CA 1
ATOM 898 C C . ARG A 1 111 ? 62.178 -15.380 -11.954 1.00 60.59 111 ARG A C 1
ATOM 900 O O . ARG A 1 111 ? 62.178 -14.147 -11.979 1.00 60.59 111 ARG A O 1
ATOM 907 N N . PRO A 1 112 ? 62.828 -16.071 -11.002 1.00 61.22 112 PRO A N 1
ATOM 908 C CA . PRO A 1 112 ? 63.555 -15.393 -9.940 1.00 61.22 112 PRO A CA 1
ATOM 909 C C . PRO A 1 112 ? 64.689 -14.560 -10.543 1.00 61.22 112 PRO A C 1
ATOM 911 O O . PRO A 1 112 ? 65.451 -15.022 -11.398 1.00 61.22 112 PRO A O 1
ATOM 914 N N . ARG A 1 113 ? 64.763 -13.300 -10.114 1.00 58.34 113 ARG A N 1
ATOM 915 C CA . ARG A 1 113 ? 65.772 -12.330 -10.534 1.00 58.34 113 ARG A CA 1
ATOM 916 C C . ARG A 1 113 ? 67.092 -12.732 -9.865 1.00 58.34 113 ARG A C 1
ATOM 918 O O . ARG A 1 113 ? 67.233 -12.576 -8.658 1.00 58.34 113 ARG A O 1
ATOM 925 N N . ARG A 1 114 ? 68.025 -13.308 -10.632 1.00 54.62 114 ARG A N 1
ATOM 926 C CA . ARG A 1 114 ? 69.404 -13.574 -10.183 1.00 54.62 114 ARG A CA 1
ATOM 927 C C . ARG A 1 114 ? 70.037 -12.243 -9.766 1.00 54.62 114 ARG A C 1
ATOM 929 O O . ARG A 1 114 ? 70.285 -11.398 -10.622 1.0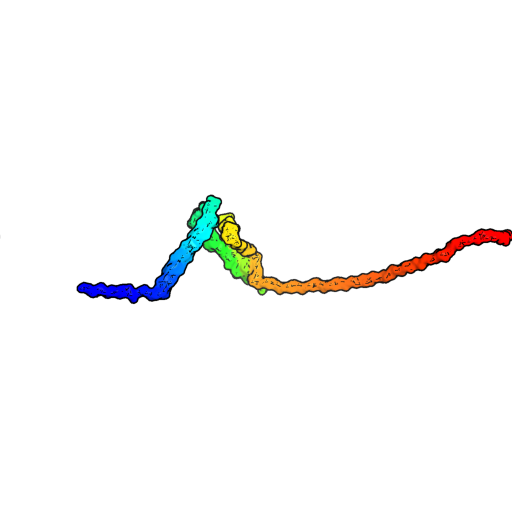0 54.62 114 ARG A O 1
ATOM 936 N N . SER A 1 115 ? 70.271 -12.050 -8.474 1.00 55.72 115 SER A N 1
ATOM 937 C CA . SER A 1 115 ? 71.144 -10.996 -7.965 1.00 55.72 115 SER A CA 1
ATOM 938 C C . SER A 1 115 ? 72.599 -11.385 -8.237 1.00 55.72 115 SER A C 1
ATOM 940 O O . SER A 1 115 ? 73.009 -12.516 -7.978 1.00 55.72 115 SER A O 1
ATOM 942 N N . ALA A 1 116 ? 73.363 -10.462 -8.818 1.00 59.78 116 ALA A N 1
ATOM 943 C CA . ALA A 1 116 ? 74.794 -10.617 -9.024 1.00 59.78 116 ALA A CA 1
ATOM 944 C C . ALA A 1 116 ? 75.531 -10.379 -7.698 1.00 59.78 116 ALA A C 1
ATOM 946 O O . ALA A 1 116 ? 75.312 -9.371 -7.027 1.00 59.78 116 ALA A O 1
ATOM 947 N N . THR A 1 117 ? 76.388 -11.327 -7.328 1.00 54.31 117 THR A N 1
ATOM 948 C CA . THR A 1 117 ? 77.351 -11.220 -6.231 1.00 54.31 117 THR A CA 1
ATOM 949 C C . THR A 1 117 ? 78.254 -10.005 -6.448 1.00 54.31 117 THR A C 1
ATOM 951 O O . THR A 1 117 ? 78.864 -9.867 -7.505 1.00 54.31 117 THR A O 1
ATOM 954 N N . SER A 1 118 ? 78.354 -9.136 -5.441 1.00 49.53 118 SER A N 1
ATOM 955 C CA . SER A 1 118 ? 79.332 -8.046 -5.404 1.00 49.53 118 SER A CA 1
ATOM 956 C C . SER A 1 118 ? 80.736 -8.631 -5.236 1.00 49.53 118 SER A C 1
ATOM 958 O O . SER A 1 118 ? 81.074 -9.158 -4.174 1.00 49.53 118 SER A O 1
ATOM 960 N N . SER A 1 119 ? 81.557 -8.572 -6.284 1.00 52.12 119 SER A N 1
ATOM 961 C CA . SER A 1 119 ? 82.988 -8.844 -6.186 1.00 52.12 119 SER A CA 1
ATOM 962 C C . SER A 1 119 ? 83.698 -7.617 -5.618 1.00 52.12 119 SER A C 1
ATOM 964 O O . SER A 1 119 ? 83.995 -6.651 -6.318 1.00 52.12 119 SER A O 1
ATOM 966 N N . ARG A 1 120 ? 83.970 -7.692 -4.315 1.00 52.28 120 ARG A N 1
ATOM 967 C CA . ARG A 1 120 ? 85.040 -6.978 -3.616 1.00 52.28 120 ARG A CA 1
ATOM 968 C C . ARG A 1 120 ? 86.373 -7.304 -4.298 1.00 52.28 120 ARG A C 1
ATOM 970 O O . ARG A 1 120 ? 86.715 -8.474 -4.317 1.00 52.28 120 ARG A O 1
ATOM 977 N N . ILE A 1 121 ? 87.112 -6.298 -4.766 1.00 57.81 121 ILE A N 1
ATOM 978 C CA . ILE A 1 121 ? 88.584 -6.183 -4.702 1.00 57.81 121 ILE A CA 1
ATOM 979 C C . ILE A 1 121 ? 88.931 -4.705 -4.951 1.00 57.81 121 ILE A C 1
ATOM 981 O O . ILE A 1 121 ? 88.452 -4.084 -5.893 1.00 57.81 121 ILE A O 1
ATOM 985 N N . SER A 1 122 ? 89.758 -4.156 -4.070 1.00 55.19 122 SER A N 1
ATOM 986 C CA . SER A 1 122 ? 90.454 -2.872 -4.183 1.00 55.19 122 SER A CA 1
ATOM 987 C C . SER A 1 122 ? 91.872 -3.101 -3.619 1.00 55.19 122 SER A C 1
ATOM 989 O O . SER A 1 122 ? 92.084 -4.113 -2.947 1.00 55.19 122 SER A O 1
ATOM 991 N N . PRO A 1 123 ? 92.825 -2.175 -3.787 1.00 64.44 123 PRO A N 1
ATOM 992 C CA . PRO A 1 123 ? 93.759 -2.039 -4.906 1.00 64.44 123 PRO A CA 1
ATOM 993 C C . PRO A 1 123 ? 95.206 -2.400 -4.490 1.00 64.44 123 PRO A C 1
ATOM 995 O O . PRO A 1 123 ? 95.444 -2.637 -3.307 1.00 64.44 123 PRO A O 1
ATOM 998 N N . LYS A 1 124 ? 96.176 -2.378 -5.427 1.00 47.34 124 LYS A N 1
ATOM 999 C CA . LYS A 1 124 ? 97.530 -1.784 -5.243 1.00 47.34 124 LYS A CA 1
ATOM 1000 C C . LYS A 1 124 ? 98.467 -1.966 -6.460 1.00 47.34 124 LYS A C 1
ATOM 1002 O O . LYS A 1 124 ? 98.753 -3.082 -6.868 1.00 47.34 124 LYS A O 1
ATOM 1007 N N . THR A 1 125 ? 98.899 -0.813 -6.985 1.00 47.09 125 THR A N 1
ATOM 1008 C CA . THR A 1 125 ? 100.269 -0.359 -7.35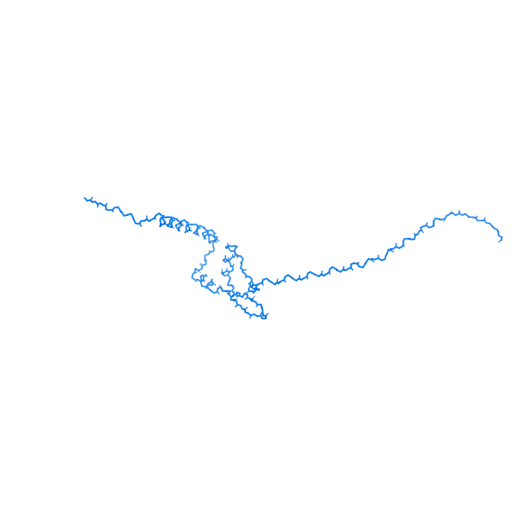1 1.00 47.09 125 THR A CA 1
ATOM 1009 C C . THR A 1 125 ? 101.355 -1.326 -7.861 1.00 47.09 125 THR A C 1
ATOM 1011 O O . THR A 1 125 ? 101.798 -2.195 -7.121 1.00 47.09 125 THR A O 1
ATOM 1014 N N . THR A 1 126 ? 101.879 -0.954 -9.044 1.00 46.22 126 THR A N 1
ATOM 1015 C CA . THR A 1 126 ? 103.305 -0.710 -9.399 1.00 46.22 126 THR A CA 1
ATOM 1016 C C . THR A 1 126 ? 104.293 -1.886 -9.425 1.00 46.22 126 THR A C 1
ATOM 1018 O O . THR A 1 126 ? 104.650 -2.399 -8.374 1.00 46.22 126 THR A O 1
ATOM 1021 N N . SER A 1 127 ? 104.841 -2.237 -10.601 1.00 41.91 127 SER A N 1
ATOM 1022 C CA . SER A 1 127 ? 106.156 -1.773 -11.118 1.00 41.91 127 SER A CA 1
ATOM 1023 C C . SER A 1 127 ? 106.640 -2.609 -12.318 1.00 41.91 127 SER A C 1
ATOM 1025 O O . SER A 1 127 ? 106.417 -3.814 -12.346 1.00 41.91 127 SER A O 1
ATOM 1027 N N . ASP A 1 128 ? 107.333 -1.920 -13.233 1.00 42.44 128 ASP A N 1
ATOM 1028 C CA . ASP A 1 128 ? 108.414 -2.334 -14.153 1.00 42.44 128 ASP A CA 1
ATOM 1029 C C . ASP A 1 128 ? 108.253 -3.552 -15.081 1.00 42.44 128 ASP A C 1
ATOM 1031 O O . ASP A 1 128 ? 108.306 -4.704 -14.652 1.00 42.44 128 ASP A O 1
ATOM 1035 N N . GLN A 1 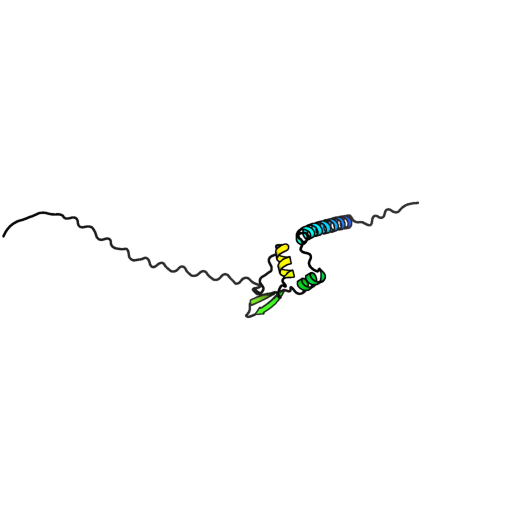129 ? 108.219 -3.302 -16.396 1.00 39.97 129 GLN A N 1
ATOM 1036 C CA . GLN A 1 129 ? 109.410 -3.068 -17.239 1.00 39.97 129 GLN A CA 1
ATOM 1037 C C . GLN A 1 129 ? 109.034 -2.265 -18.491 1.00 39.97 129 GLN A C 1
ATOM 1039 O O . GLN A 1 129 ? 107.854 -2.349 -18.905 1.00 39.97 129 GLN A O 1
#

Sequence (129 aa):
MRTRPIFHSSDAAIRANVFCSFLALLMRAELDEIFGAGWVPEWSVLLRELDRLQQVRLRHREVDWLVRTDATPAVTDLFHRVRIALPPRARQAKPPDPKPAPKPALKRRGRPRRSATSSRISPKTTSDQ

Radius of gyration: 38.67 Å; chains: 1; bounding box: 151×38×58 Å